Protein AF-A6TSU2-F1 (afdb_monomer_lite)

InterPro domains:
  IPR036388 Winged helix-like DNA-binding domain superfamily [G3DSA:1.10.10.10] (1-64)
  IPR036390 Winged helix DNA-binding domain superfamily [SSF46785] (5-67)

Sequence (171 aa):
MLSKTSRQLAIFHIFLCSTVIEVADIKHFIKTSPKTILRDIKELKNAGLIDVKFSRKEKGYIHKDNGNHCPFSVPVFSDNKAKNMHLEKLIRLATIMIGLRYHTEKPYYEDDSENQETCSSWYKNKFPNVSSRTRQRDFEELKKIEYCVEYDLYDKYYLVSFPMGLDDFRI

Radius of gyration: 17.02 Å; chains: 1; bounding box: 41×33×46 Å

Foldseek 3Di:
DADLLLLLVLLLQQQVFDQFAALVVSCVQRVDDSVSSVVSVVLCVLLQQAAWDQDPVSNGIGGPDNVDGRDRDDHNDDPDPVSVVSSVLSNLLNCLLPVCVPPDAFFPPDPCRVVDQAPVNVSCVVCVPDDPVVVVVSQVSVVVFVQHWDADPVRGGTDTTHQPHPVSTHD

Structure (mmCIF, N/CA/C/O backbone):
data_AF-A6TSU2-F1
#
_entry.id   AF-A6TSU2-F1
#
loop_
_atom_site.group_PDB
_atom_site.id
_atom_site.type_symbol
_atom_site.label_atom_id
_atom_site.label_alt_id
_atom_site.label_comp_id
_atom_site.label_asym_id
_atom_site.label_entity_id
_atom_site.label_seq_id
_atom_site.pdbx_PDB_ins_code
_atom_site.Cartn_x
_atom_site.Cartn_y
_atom_site.Cartn_z
_atom_site.occupancy
_atom_site.B_iso_or_equiv
_atom_site.auth_seq_id
_atom_site.auth_comp_id
_atom_site.auth_asym_id
_atom_site.auth_atom_id
_atom_site.pdbx_PDB_model_num
ATOM 1 N N . MET A 1 1 ? 9.384 10.380 12.386 1.00 68.31 1 MET A N 1
ATOM 2 C CA . MET A 1 1 ? 7.925 10.244 12.616 1.00 68.31 1 MET A CA 1
ATOM 3 C C . MET A 1 1 ? 7.267 9.987 11.270 1.00 68.31 1 MET A C 1
ATOM 5 O O . MET A 1 1 ? 7.509 10.767 10.356 1.00 68.31 1 MET A O 1
ATOM 9 N N . LEU A 1 2 ? 6.506 8.900 11.118 1.00 85.62 2 LEU A N 1
ATOM 10 C CA . LEU A 1 2 ? 5.880 8.556 9.836 1.00 85.62 2 LEU A CA 1
ATOM 11 C C . LEU A 1 2 ? 4.852 9.610 9.400 1.00 85.62 2 LEU A C 1
ATOM 13 O O . LEU A 1 2 ? 4.103 10.150 10.224 1.00 85.62 2 LEU A O 1
ATOM 17 N N . SER A 1 3 ? 4.785 9.857 8.087 1.00 93.00 3 SER A N 1
ATOM 18 C CA . SER A 1 3 ? 3.713 10.648 7.475 1.00 93.00 3 SER A CA 1
ATOM 19 C C . SER A 1 3 ? 2.350 10.002 7.770 1.00 93.00 3 SER A C 1
ATOM 21 O O . SER A 1 3 ? 2.269 8.819 8.107 1.00 93.00 3 SER A O 1
ATOM 23 N N . LYS A 1 4 ? 1.248 10.751 7.624 1.00 95.19 4 LYS A N 1
ATOM 24 C CA . LYS A 1 4 ? -0.102 10.170 7.742 1.00 95.19 4 LYS A CA 1
ATOM 25 C C . LYS A 1 4 ? -0.290 8.981 6.787 1.00 95.19 4 LYS A C 1
ATOM 27 O O . LYS A 1 4 ? -0.793 7.952 7.218 1.00 95.19 4 LYS A O 1
ATOM 32 N N . THR A 1 5 ? 0.138 9.123 5.533 1.00 96.94 5 THR A N 1
ATOM 33 C CA . THR A 1 5 ? -0.023 8.085 4.504 1.00 96.94 5 THR A CA 1
ATOM 34 C C . THR A 1 5 ? 0.839 6.866 4.815 1.00 96.94 5 THR A C 1
ATOM 36 O O . THR A 1 5 ? 0.302 5.770 4.910 1.00 96.94 5 THR A O 1
ATOM 39 N N . SER A 1 6 ? 2.143 7.054 5.056 1.00 96.62 6 SER A N 1
ATOM 40 C CA . SER A 1 6 ? 3.062 5.967 5.420 1.00 96.62 6 SER A CA 1
ATOM 41 C C . SER A 1 6 ? 2.559 5.206 6.643 1.00 96.62 6 SER A C 1
ATOM 43 O O . SER A 1 6 ? 2.525 3.983 6.648 1.00 96.62 6 SER A O 1
ATOM 45 N N . ARG A 1 7 ? 2.069 5.925 7.660 1.00 96.94 7 ARG A N 1
ATOM 46 C CA . ARG A 1 7 ? 1.499 5.310 8.858 1.00 96.94 7 ARG A CA 1
ATOM 47 C C . ARG A 1 7 ? 0.270 4.452 8.554 1.00 96.94 7 ARG A C 1
ATOM 49 O O . ARG A 1 7 ? 0.133 3.368 9.103 1.00 96.94 7 ARG A O 1
ATOM 56 N N . GLN A 1 8 ? -0.626 4.929 7.699 1.00 97.88 8 GLN A N 1
ATOM 57 C CA . GLN A 1 8 ? -1.827 4.184 7.318 1.00 97.88 8 GLN A CA 1
ATOM 58 C C . GLN A 1 8 ? -1.498 2.941 6.495 1.00 97.88 8 GLN A C 1
ATOM 60 O O . GLN A 1 8 ? -2.088 1.893 6.732 1.00 97.88 8 GLN A O 1
ATOM 65 N N . LEU A 1 9 ? -0.531 3.031 5.585 1.00 97.56 9 LEU A N 1
ATOM 66 C CA . LEU A 1 9 ? -0.064 1.884 4.807 1.00 97.56 9 LEU A CA 1
ATOM 67 C C . LEU A 1 9 ? 0.680 0.866 5.678 1.00 97.56 9 LEU A C 1
ATOM 69 O O . LEU A 1 9 ? 0.511 -0.332 5.495 1.00 97.56 9 LEU A O 1
ATOM 73 N N . ALA A 1 10 ? 1.406 1.323 6.697 1.00 96.81 10 ALA A N 1
ATOM 74 C CA . ALA A 1 10 ? 1.981 0.433 7.696 1.00 96.81 10 ALA A CA 1
ATOM 75 C C . ALA A 1 10 ? 0.916 -0.314 8.508 1.00 96.81 10 ALA A C 1
ATOM 77 O O . ALA A 1 10 ? 1.020 -1.520 8.703 1.00 96.81 10 ALA A O 1
ATOM 78 N N . ILE A 1 11 ? -0.148 0.377 8.935 1.00 96.94 11 ILE A N 1
ATOM 79 C CA . ILE A 1 11 ? -1.298 -0.283 9.573 1.00 96.94 11 ILE A CA 1
ATOM 80 C C . ILE A 1 11 ? -1.913 -1.302 8.610 1.00 96.94 11 ILE A C 1
ATOM 82 O O . ILE A 1 11 ? -2.227 -2.414 9.020 1.00 96.94 11 ILE A O 1
ATOM 86 N N . PHE A 1 12 ? -2.065 -0.945 7.335 1.00 97.00 12 PHE A N 1
ATOM 87 C CA . PHE A 1 12 ? -2.589 -1.848 6.317 1.00 97.00 12 PHE A CA 1
ATOM 88 C C . PHE A 1 12 ? -1.740 -3.119 6.154 1.00 97.00 12 PHE A C 1
ATOM 90 O O . PHE A 1 12 ? -2.316 -4.202 6.134 1.00 97.00 12 PHE A O 1
ATOM 97 N N . HIS A 1 13 ? -0.405 -3.014 6.125 1.00 95.56 13 HIS A N 1
ATOM 98 C CA . HIS A 1 13 ? 0.495 -4.181 6.113 1.00 95.56 13 HIS A CA 1
ATOM 99 C C . HIS A 1 13 ? 0.263 -5.109 7.308 1.00 95.56 13 HIS A C 1
ATOM 101 O O . HIS A 1 13 ? 0.178 -6.323 7.140 1.00 95.56 13 HIS A O 1
ATOM 107 N N . ILE A 1 14 ? 0.082 -4.543 8.507 1.00 95.44 14 ILE A N 1
ATOM 108 C CA . ILE A 1 14 ? -0.218 -5.334 9.709 1.00 95.44 14 ILE A CA 1
ATOM 109 C C . ILE A 1 14 ? -1.528 -6.107 9.527 1.00 95.44 14 ILE A C 1
ATOM 111 O O . ILE A 1 14 ? -1.576 -7.306 9.776 1.00 95.44 14 ILE A O 1
ATOM 115 N N . PHE A 1 15 ? -2.585 -5.460 9.028 1.00 95.06 15 PHE A N 1
ATOM 116 C CA . PHE A 1 15 ? -3.838 -6.161 8.724 1.00 95.06 15 PHE A CA 1
ATOM 117 C C . PHE A 1 15 ? -3.678 -7.222 7.630 1.00 95.06 15 PHE A C 1
ATOM 119 O O . PHE A 1 15 ? -4.300 -8.276 7.723 1.00 95.06 15 PHE A O 1
ATOM 126 N N . LEU A 1 16 ? -2.846 -6.966 6.618 1.00 92.50 16 LEU A N 1
ATOM 127 C CA . LEU A 1 16 ? -2.578 -7.907 5.531 1.00 92.50 16 LEU A CA 1
ATOM 128 C C . LEU A 1 16 ? -1.888 -9.184 6.038 1.00 92.50 16 LEU A C 1
ATOM 130 O O . LEU A 1 16 ? -2.193 -10.274 5.557 1.00 92.50 16 LEU A O 1
ATOM 134 N N . CYS A 1 17 ? -0.991 -9.059 7.018 1.00 91.44 17 CYS A N 1
ATOM 135 C CA . CYS A 1 17 ? -0.151 -10.157 7.506 1.00 91.44 17 CYS A CA 1
ATOM 136 C C . CYS A 1 17 ? -0.669 -10.847 8.777 1.00 91.44 17 CYS A C 1
ATOM 138 O O . CYS A 1 17 ? -0.065 -11.820 9.224 1.00 91.44 17 CYS A O 1
ATOM 140 N N . SER A 1 18 ? -1.763 -10.372 9.375 1.00 91.38 18 SER A N 1
ATOM 141 C CA . SER A 1 18 ? -2.243 -10.867 10.669 1.00 91.38 18 SER A CA 1
ATOM 142 C C . SER A 1 18 ? -3.707 -11.294 10.635 1.00 91.38 18 SER A C 1
ATOM 144 O O . SER A 1 18 ? -4.540 -10.700 9.953 1.00 91.38 18 SER A O 1
ATOM 146 N N . THR A 1 19 ? -4.025 -12.327 11.415 1.00 90.06 19 THR A N 1
ATOM 147 C CA . THR A 1 19 ? -5.391 -12.846 11.608 1.00 90.06 19 THR A CA 1
ATOM 148 C C . THR A 1 19 ? -6.120 -12.128 12.745 1.00 90.06 19 THR A C 1
ATOM 150 O O . THR A 1 19 ? -7.302 -11.801 12.624 1.00 90.06 19 THR A O 1
ATOM 153 N N . VAL A 1 20 ? -5.402 -11.854 13.837 1.00 92.62 20 VAL A N 1
ATOM 154 C CA . VAL A 1 20 ? -5.851 -11.077 14.996 1.00 92.62 20 VAL A CA 1
ATOM 155 C C . VAL A 1 20 ? -4.911 -9.891 15.163 1.00 92.62 20 VAL A C 1
ATOM 157 O O . VAL A 1 20 ? -3.696 -10.056 15.125 1.00 92.62 20 VAL A O 1
ATOM 160 N N . ILE A 1 21 ? -5.473 -8.692 15.317 1.00 94.25 21 ILE A N 1
ATOM 161 C CA . ILE A 1 21 ? -4.708 -7.447 15.385 1.00 94.25 21 ILE A CA 1
ATOM 162 C C . ILE A 1 21 ? -5.098 -6.665 16.637 1.00 94.25 21 ILE A C 1
ATOM 164 O O . ILE A 1 21 ? -6.171 -6.048 16.682 1.00 94.25 21 ILE A O 1
ATOM 168 N N . GLU A 1 22 ? -4.232 -6.629 17.648 1.00 94.62 22 GLU A N 1
ATOM 169 C CA . GLU A 1 22 ? -4.449 -5.770 18.808 1.00 94.62 22 GLU A CA 1
ATOM 170 C C . GLU A 1 22 ? -3.956 -4.339 18.550 1.00 94.62 22 GLU A C 1
ATOM 172 O O . GLU A 1 22 ? -2.961 -4.078 17.874 1.00 94.62 22 GLU A O 1
ATOM 177 N N . VAL A 1 23 ? -4.638 -3.354 19.143 1.00 93.31 23 VAL A N 1
ATOM 178 C CA . VAL A 1 23 ? -4.194 -1.948 19.065 1.00 93.31 23 VAL A CA 1
ATOM 179 C C . VAL A 1 23 ? -2.839 -1.758 19.761 1.00 93.31 23 VAL A C 1
ATOM 181 O O . VAL A 1 23 ? -2.083 -0.856 19.395 1.00 93.31 23 VAL A O 1
ATOM 184 N N . ALA A 1 24 ? -2.533 -2.595 20.757 1.00 91.44 24 ALA A N 1
ATOM 185 C CA . ALA A 1 24 ? -1.243 -2.610 21.432 1.00 91.44 24 ALA A CA 1
ATOM 186 C C . ALA A 1 24 ? -0.108 -3.019 20.479 1.00 91.44 24 ALA A C 1
ATOM 188 O O . ALA A 1 24 ? 0.914 -2.332 20.458 1.00 91.44 24 ALA A O 1
ATOM 189 N N . ASP A 1 25 ? -0.329 -4.027 19.631 1.00 91.19 25 ASP A N 1
ATOM 190 C CA . ASP A 1 25 ? 0.646 -4.482 18.632 1.00 91.19 25 ASP A CA 1
ATOM 191 C C . ASP A 1 25 ? 0.907 -3.389 17.601 1.00 91.19 25 ASP A C 1
ATOM 193 O O . ASP A 1 25 ? 2.047 -2.984 17.385 1.00 91.19 25 ASP A O 1
ATOM 197 N N . ILE A 1 26 ? -0.156 -2.792 17.046 1.00 93.75 26 ILE A N 1
ATOM 198 C CA . ILE A 1 26 ? -0.013 -1.667 16.110 1.00 93.75 26 ILE A CA 1
ATOM 199 C C . ILE A 1 26 ? 0.785 -0.527 16.758 1.00 93.75 26 ILE A C 1
ATOM 201 O O . ILE A 1 26 ? 1.648 0.084 16.126 1.00 93.75 26 ILE A O 1
ATOM 205 N N . LYS A 1 27 ? 0.513 -0.220 18.033 1.00 93.25 27 LYS A N 1
ATOM 206 C CA . LYS A 1 27 ? 1.249 0.809 18.773 1.00 93.25 27 LYS A CA 1
ATOM 207 C C . LYS A 1 27 ? 2.723 0.442 18.948 1.00 93.25 27 LYS A C 1
ATOM 209 O O . LYS A 1 27 ? 3.547 1.353 18.897 1.00 93.25 27 LYS A O 1
ATOM 214 N N . HIS A 1 28 ? 3.046 -0.831 19.159 1.00 90.12 28 HIS A N 1
ATOM 215 C CA . HIS A 1 28 ? 4.421 -1.306 19.281 1.00 90.12 28 HIS A CA 1
ATOM 216 C C . HIS A 1 28 ? 5.214 -1.054 17.991 1.00 90.12 28 HIS A C 1
ATOM 218 O O . HIS A 1 28 ? 6.267 -0.420 18.053 1.00 90.12 28 HIS A O 1
ATOM 224 N N . PHE A 1 29 ? 4.656 -1.429 16.835 1.00 88.75 29 PHE A N 1
ATOM 225 C CA . PHE A 1 29 ? 5.299 -1.217 15.532 1.00 88.75 29 PHE A CA 1
ATOM 226 C C . PHE A 1 29 ? 5.375 0.267 15.141 1.00 88.75 29 PHE A C 1
ATOM 228 O O . PHE A 1 29 ? 6.415 0.765 14.741 1.00 88.75 29 PHE A O 1
ATOM 235 N N . ILE A 1 30 ? 4.280 1.016 15.286 1.00 90.00 30 ILE A N 1
ATOM 236 C CA . ILE A 1 30 ? 4.137 2.346 14.661 1.00 90.00 30 ILE A CA 1
ATOM 237 C C . ILE A 1 30 ? 4.428 3.508 15.628 1.00 90.00 30 ILE A C 1
ATOM 239 O O . ILE A 1 30 ? 4.551 4.669 15.221 1.00 90.00 30 ILE A O 1
ATOM 243 N N . LYS A 1 31 ? 4.509 3.226 16.934 1.00 90.06 31 LYS A N 1
ATOM 244 C CA . LYS A 1 31 ? 4.839 4.194 18.000 1.00 90.06 31 LYS A CA 1
ATOM 245 C C . LYS A 1 31 ? 3.959 5.453 17.963 1.00 90.06 31 LYS A C 1
ATOM 247 O O . LYS A 1 31 ? 4.423 6.581 18.102 1.00 90.06 31 LYS A O 1
ATOM 252 N N . THR A 1 32 ? 2.653 5.262 17.768 1.00 91.94 32 THR A N 1
ATOM 253 C CA . THR A 1 32 ? 1.644 6.333 17.681 1.00 91.94 32 THR A CA 1
ATOM 254 C C . THR A 1 32 ? 0.538 6.147 18.727 1.00 91.94 32 THR A C 1
ATOM 256 O O . THR A 1 32 ? 0.332 5.059 19.260 1.00 91.94 32 THR A O 1
ATOM 259 N N . SER A 1 33 ? -0.189 7.220 19.063 1.00 93.62 33 SER A N 1
ATOM 260 C CA . S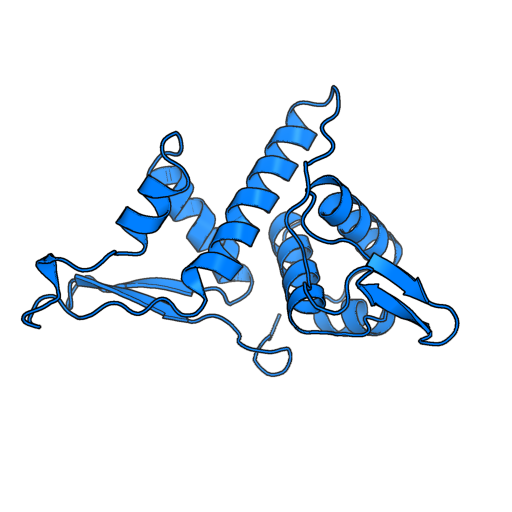ER A 1 33 ? -1.276 7.153 20.044 1.00 93.62 33 SER A CA 1
ATOM 261 C C . SER A 1 33 ? -2.434 6.243 19.585 1.00 93.62 33 SER A C 1
ATOM 263 O O . SER A 1 33 ? -2.806 6.267 18.406 1.00 93.62 33 SER A O 1
ATOM 265 N N . PRO A 1 34 ? -3.095 5.517 20.511 1.00 94.56 34 PRO A N 1
ATOM 266 C CA . PRO A 1 34 ? -4.252 4.676 20.184 1.00 94.56 34 PRO A CA 1
ATOM 267 C C . PRO A 1 34 ? -5.378 5.432 19.469 1.00 94.56 34 PRO A C 1
ATOM 269 O O . PRO A 1 34 ? -5.987 4.914 18.539 1.00 94.56 34 PRO A O 1
ATOM 272 N N . LYS A 1 35 ? -5.620 6.698 19.845 1.00 96.00 35 LYS A N 1
ATOM 273 C CA . LYS A 1 35 ? -6.625 7.553 19.190 1.00 96.00 35 LYS A CA 1
ATOM 274 C C . LYS A 1 35 ? -6.325 7.757 17.702 1.00 96.00 35 LYS A C 1
ATOM 276 O O . LYS A 1 35 ? -7.240 7.739 16.883 1.00 96.00 35 LYS A O 1
ATOM 281 N N . THR A 1 36 ? -5.057 7.956 17.343 1.00 96.12 36 THR A N 1
ATOM 282 C CA . THR A 1 36 ? -4.659 8.112 15.940 1.00 96.12 36 THR A CA 1
ATOM 283 C C . THR A 1 36 ? -4.738 6.787 15.191 1.00 96.12 36 THR A C 1
ATOM 285 O O . THR A 1 36 ? -5.275 6.786 14.090 1.00 96.12 36 THR A O 1
ATOM 288 N N . ILE A 1 37 ? -4.329 5.674 15.809 1.00 96.56 37 ILE A N 1
ATOM 289 C CA . ILE A 1 37 ? -4.473 4.331 15.224 1.00 96.56 37 ILE A CA 1
ATOM 290 C C . ILE A 1 37 ? -5.940 4.042 14.879 1.00 96.56 37 ILE A C 1
ATOM 292 O O . ILE A 1 37 ? -6.246 3.694 13.746 1.00 96.56 37 ILE A O 1
ATOM 296 N N . LEU A 1 38 ? -6.873 4.262 15.811 1.00 96.62 38 LEU A N 1
ATOM 297 C CA . LEU A 1 38 ? -8.303 4.021 15.574 1.00 96.62 38 LEU A CA 1
ATOM 298 C C . LEU A 1 38 ? -8.879 4.897 14.450 1.00 96.62 38 LEU A C 1
ATOM 300 O O . LEU A 1 38 ? -9.726 4.448 13.675 1.00 96.62 38 LEU A O 1
ATOM 304 N N . ARG A 1 39 ? -8.415 6.145 14.339 1.00 96.38 39 ARG A N 1
ATOM 305 C CA . ARG A 1 39 ? -8.786 7.044 13.239 1.00 96.38 39 ARG A CA 1
ATOM 306 C C . ARG A 1 39 ? -8.240 6.551 11.900 1.00 96.38 39 ARG A C 1
ATOM 308 O O . ARG A 1 39 ? -8.978 6.563 10.922 1.00 96.38 39 ARG A O 1
ATOM 315 N N . ASP A 1 40 ? -6.994 6.100 11.868 1.00 97.56 40 ASP A N 1
ATOM 316 C CA . ASP A 1 40 ? -6.366 5.564 10.662 1.00 97.56 40 ASP A CA 1
ATOM 317 C C . ASP A 1 40 ? -7.037 4.256 10.215 1.00 97.56 40 ASP A C 1
ATOM 319 O O . ASP A 1 40 ? -7.367 4.124 9.041 1.00 97.56 40 ASP A O 1
ATOM 323 N N . ILE A 1 41 ? -7.382 3.358 11.146 1.00 96.75 41 ILE A N 1
ATOM 324 C CA . ILE A 1 41 ? -8.200 2.160 10.874 1.00 96.75 41 ILE A CA 1
ATOM 325 C C . ILE A 1 41 ? -9.542 2.553 10.247 1.00 96.75 41 ILE A C 1
ATOM 327 O O . ILE A 1 41 ? -9.965 1.964 9.255 1.00 96.75 41 ILE A O 1
ATOM 331 N N . LYS A 1 42 ? -10.224 3.573 10.785 1.00 95.62 42 LYS A N 1
ATOM 332 C CA . LYS A 1 42 ? -11.485 4.064 10.207 1.00 95.62 42 LYS A CA 1
ATOM 333 C C . LYS A 1 42 ? -11.295 4.596 8.785 1.00 95.62 42 LYS A C 1
ATOM 335 O O . LYS A 1 42 ? -12.165 4.390 7.945 1.00 95.62 42 LYS A O 1
ATOM 340 N N . GLU A 1 43 ? -10.195 5.288 8.505 1.00 96.06 43 GLU A N 1
ATOM 341 C CA . GLU A 1 43 ? -9.895 5.766 7.153 1.00 96.06 43 GLU A CA 1
ATOM 342 C C . GLU A 1 43 ? -9.580 4.618 6.188 1.00 96.06 43 GLU A C 1
ATOM 344 O O . GLU A 1 43 ? -10.099 4.638 5.078 1.00 96.06 43 GLU A O 1
ATOM 349 N N . LEU A 1 44 ? -8.850 3.586 6.621 1.00 97.06 44 LEU A N 1
ATOM 350 C CA . LEU A 1 44 ? -8.623 2.370 5.830 1.00 97.06 44 LEU A CA 1
ATOM 351 C C . LEU A 1 44 ? -9.935 1.628 5.530 1.00 97.06 44 LEU A C 1
ATOM 353 O O . LEU A 1 44 ? -10.148 1.197 4.399 1.00 97.06 44 LEU A O 1
ATOM 357 N N . LYS A 1 45 ? -10.859 1.552 6.499 1.00 95.31 45 LYS A N 1
ATOM 358 C CA . LYS A 1 45 ? -12.218 1.025 6.272 1.00 95.31 45 LYS A CA 1
ATOM 359 C C . LYS A 1 45 ? -12.991 1.861 5.252 1.00 95.31 45 LYS A C 1
ATOM 361 O O . LYS A 1 45 ? -13.615 1.305 4.361 1.00 95.31 45 LYS A O 1
ATOM 366 N N . ASN A 1 46 ? -12.930 3.192 5.348 1.00 94.81 46 ASN A N 1
ATOM 367 C CA . ASN A 1 46 ? -13.578 4.075 4.369 1.00 94.81 46 ASN A CA 1
ATOM 368 C C . ASN A 1 46 ? -12.932 3.980 2.982 1.00 94.81 46 ASN A C 1
ATOM 370 O O . ASN A 1 46 ? -13.620 4.170 1.991 1.00 94.81 46 ASN A O 1
ATOM 374 N N . ALA A 1 47 ? -11.634 3.694 2.895 1.00 95.88 47 ALA A N 1
ATOM 375 C CA . ALA A 1 47 ? -10.962 3.411 1.631 1.00 95.88 47 ALA A CA 1
ATOM 376 C C . ALA A 1 47 ? -11.358 2.039 1.052 1.00 95.88 47 ALA A C 1
ATOM 378 O O . ALA A 1 47 ? -10.930 1.707 -0.046 1.00 95.88 47 ALA A O 1
ATOM 379 N N . GLY A 1 48 ? -12.139 1.241 1.789 1.00 95.12 48 GLY A N 1
ATOM 380 C CA . GLY A 1 48 ? -12.489 -0.120 1.407 1.00 95.12 48 GLY A CA 1
ATOM 381 C C . GLY A 1 48 ? -11.303 -1.080 1.462 1.00 95.12 48 GLY A C 1
ATOM 382 O O . GLY A 1 48 ? -11.365 -2.124 0.839 1.00 95.12 48 GLY A O 1
ATOM 383 N N . LEU A 1 49 ? -10.220 -0.742 2.168 1.00 95.44 49 LEU A N 1
ATOM 384 C CA . LEU A 1 49 ? -8.995 -1.548 2.192 1.00 95.44 49 LEU A CA 1
ATOM 385 C C . LEU A 1 49 ? -9.037 -2.677 3.219 1.00 95.44 49 LEU A C 1
ATOM 387 O O . LEU A 1 49 ? -8.357 -3.682 3.059 1.00 95.44 49 LEU A O 1
ATOM 391 N N . ILE A 1 50 ? -9.805 -2.509 4.294 1.00 94.94 50 ILE A N 1
ATOM 392 C CA . ILE A 1 50 ? -9.943 -3.518 5.346 1.00 94.94 50 ILE A CA 1
ATOM 393 C C . ILE A 1 50 ? -11.413 -3.678 5.719 1.00 94.94 50 ILE A C 1
ATOM 395 O O . ILE A 1 50 ? -12.124 -2.682 5.885 1.00 94.94 50 ILE A O 1
ATOM 399 N N . ASP A 1 51 ? -11.849 -4.919 5.942 1.00 93.38 51 ASP A N 1
ATOM 400 C CA . ASP A 1 51 ? -13.138 -5.205 6.569 1.00 93.38 51 ASP A CA 1
ATOM 401 C C . ASP A 1 51 ? -12.960 -6.028 7.843 1.00 93.38 51 ASP A C 1
ATOM 403 O O . ASP A 1 51 ? -12.956 -7.259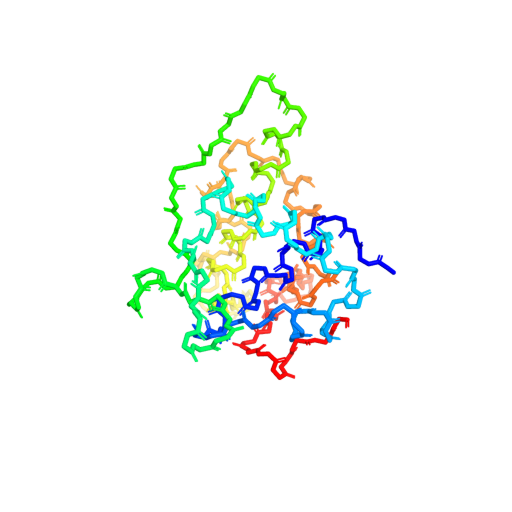 7.852 1.00 93.38 51 ASP A O 1
ATOM 407 N N . VAL A 1 52 ? -12.807 -5.303 8.951 1.00 93.44 52 VAL A N 1
ATOM 408 C CA . VAL A 1 52 ? -12.546 -5.879 10.269 1.00 93.44 52 VAL A CA 1
ATOM 409 C C . VAL A 1 52 ? -13.600 -5.490 11.300 1.00 93.44 52 VAL A C 1
ATOM 411 O O . VAL A 1 52 ? -14.208 -4.405 11.250 1.00 93.44 52 VAL A O 1
ATOM 414 N N . LYS A 1 53 ? -13.780 -6.373 12.286 1.00 94.00 53 LYS A N 1
ATOM 415 C CA . LYS A 1 53 ? -14.594 -6.159 13.490 1.00 94.00 53 LYS A CA 1
ATOM 416 C C . LYS A 1 53 ? -13.765 -6.429 14.742 1.00 94.00 53 LYS A C 1
ATOM 418 O O . LYS A 1 53 ? -12.884 -7.279 14.733 1.00 94.00 53 LYS A O 1
ATOM 423 N N . PHE A 1 54 ? -14.057 -5.717 15.826 1.00 94.44 54 PHE A N 1
ATOM 424 C CA . PHE A 1 54 ? -13.408 -5.982 17.107 1.00 94.44 54 PHE A CA 1
ATOM 425 C C . PHE A 1 54 ? -14.016 -7.235 17.753 1.00 94.44 54 PHE A C 1
ATOM 427 O O . PHE A 1 54 ? -15.235 -7.316 17.920 1.00 94.44 54 PHE A O 1
ATOM 434 N N . SER A 1 55 ? -13.177 -8.200 18.120 1.00 95.12 55 SER A N 1
ATOM 435 C CA . SER A 1 55 ? -13.559 -9.414 18.837 1.00 95.12 55 SER A CA 1
ATOM 436 C C . SER A 1 55 ? -13.200 -9.277 20.309 1.00 95.12 55 SER A C 1
ATOM 438 O O . SER A 1 55 ? -12.034 -9.149 20.666 1.00 95.12 55 SER A O 1
ATOM 440 N N . ARG A 1 56 ? -14.198 -9.353 21.197 1.00 93.69 56 ARG A N 1
ATOM 441 C CA . ARG A 1 56 ? -13.936 -9.374 22.648 1.00 93.69 56 ARG A CA 1
ATOM 442 C C . ARG A 1 56 ? -13.196 -10.638 23.084 1.00 93.69 56 ARG A C 1
ATOM 444 O O . ARG A 1 56 ? -12.412 -10.572 24.021 1.00 93.69 56 ARG A O 1
ATOM 451 N N . LYS A 1 57 ? -13.451 -11.763 22.405 1.00 94.12 57 LYS A N 1
ATOM 452 C CA . LYS A 1 57 ? -12.827 -13.060 22.690 1.00 94.12 57 LYS A CA 1
ATOM 453 C C . LYS A 1 57 ? -11.327 -13.020 22.397 1.00 94.12 57 LYS A C 1
ATOM 455 O O . LYS A 1 57 ? -10.536 -13.362 23.263 1.00 94.12 57 LYS A O 1
ATOM 460 N N . GLU A 1 58 ? -10.971 -12.540 21.207 1.00 92.31 58 GLU A N 1
ATOM 461 C CA . GLU A 1 58 ? -9.578 -12.464 20.741 1.00 92.31 58 GLU A CA 1
ATOM 462 C C . GLU A 1 58 ? -8.876 -11.171 21.191 1.00 92.31 58 GLU A C 1
ATOM 464 O O . GLU A 1 58 ? -7.717 -10.961 20.875 1.00 92.31 58 GLU A O 1
ATOM 469 N N . LYS A 1 59 ? -9.590 -10.265 21.879 1.00 94.06 59 LYS A N 1
ATOM 470 C CA . LYS A 1 59 ? -9.116 -8.947 22.353 1.00 94.06 59 LYS A CA 1
ATOM 471 C C . LYS A 1 59 ? -8.528 -8.021 21.272 1.00 94.06 59 LYS A C 1
ATOM 473 O O . LYS A 1 59 ? -7.982 -6.968 21.595 1.00 94.06 59 LYS A O 1
ATOM 478 N N . GLY A 1 60 ? -8.747 -8.336 20.000 1.00 95.12 60 GLY A N 1
ATOM 479 C CA . GLY A 1 60 ? -8.249 -7.586 18.854 1.00 95.12 60 GLY A CA 1
ATOM 480 C C . GLY A 1 60 ? -9.263 -7.476 17.720 1.00 95.12 60 GLY A C 1
ATOM 481 O O . GLY A 1 60 ? -10.397 -7.959 17.795 1.00 95.12 60 GLY A O 1
ATOM 482 N N . TYR A 1 61 ? -8.857 -6.809 16.647 1.00 95.88 61 TYR A N 1
ATOM 483 C CA . TYR A 1 61 ? -9.577 -6.827 15.382 1.00 95.88 61 TYR A CA 1
ATOM 484 C C . TYR A 1 61 ? -9.358 -8.157 14.672 1.00 95.88 61 TYR A C 1
ATOM 486 O O . TYR A 1 61 ? -8.236 -8.644 14.600 1.00 95.88 61 TYR A O 1
ATOM 494 N N . ILE A 1 62 ? -10.435 -8.702 14.120 1.00 94.19 62 ILE A N 1
ATOM 495 C CA . ILE A 1 62 ? -10.414 -9.863 13.233 1.00 94.19 62 ILE A CA 1
ATOM 496 C C . ILE A 1 62 ? -11.048 -9.483 11.901 1.00 94.19 62 ILE A C 1
ATOM 498 O O . ILE A 1 62 ? -11.967 -8.647 11.860 1.00 94.19 62 ILE A O 1
ATOM 502 N N . HIS A 1 63 ? -10.578 -10.103 10.823 1.00 93.62 63 HIS A N 1
ATOM 503 C CA . HIS A 1 63 ? -11.213 -9.989 9.513 1.00 93.62 63 HIS A CA 1
ATOM 504 C C . HIS A 1 63 ? -12.635 -10.552 9.572 1.00 93.62 63 HIS A C 1
ATOM 506 O O . HIS A 1 63 ? -12.920 -11.499 10.308 1.00 93.62 63 HIS A O 1
ATOM 512 N N . LYS A 1 64 ? -13.575 -9.909 8.873 1.00 90.56 64 LYS A N 1
ATOM 513 C CA . LYS A 1 64 ? -14.944 -10.439 8.784 1.00 90.56 64 LYS A CA 1
ATOM 514 C C . LYS A 1 64 ? -15.023 -11.653 7.868 1.00 90.56 64 LYS A C 1
ATOM 516 O O . LYS A 1 64 ? -15.829 -12.540 8.137 1.00 90.56 64 LYS A O 1
ATOM 521 N N . ASP A 1 65 ? -14.204 -11.655 6.824 1.00 83.31 65 ASP A N 1
ATOM 522 C CA . ASP A 1 65 ? -13.989 -12.780 5.930 1.00 83.31 65 ASP A CA 1
ATOM 523 C C . ASP A 1 65 ? -12.634 -13.417 6.265 1.00 83.31 65 ASP A C 1
ATOM 525 O O . ASP A 1 65 ? -11.586 -12.790 6.117 1.00 83.31 65 ASP A O 1
ATOM 529 N N . ASN A 1 66 ? -12.665 -14.657 6.753 1.00 69.69 66 ASN A N 1
ATOM 530 C CA . ASN A 1 66 ? -11.460 -15.388 7.144 1.00 69.69 66 ASN A CA 1
ATOM 531 C C . ASN A 1 66 ? -10.652 -15.895 5.936 1.00 69.69 66 ASN A C 1
ATOM 533 O O . ASN A 1 66 ? -9.498 -16.269 6.109 1.00 69.69 66 ASN A O 1
ATOM 537 N N . GLY A 1 67 ? -11.249 -15.959 4.739 1.00 70.69 67 GLY A N 1
ATOM 538 C CA . GLY A 1 67 ? -10.580 -16.426 3.521 1.00 70.69 67 GLY A CA 1
ATOM 539 C C . GLY A 1 67 ? -9.965 -15.301 2.691 1.00 70.69 67 GLY A C 1
ATOM 540 O O . GLY A 1 67 ? -9.109 -15.563 1.850 1.00 70.69 67 GLY A O 1
ATOM 541 N N . ASN A 1 68 ? -10.382 -14.055 2.928 1.00 71.12 68 ASN A N 1
ATOM 542 C CA . ASN A 1 68 ? -9.951 -12.896 2.157 1.00 71.12 68 ASN A CA 1
ATOM 543 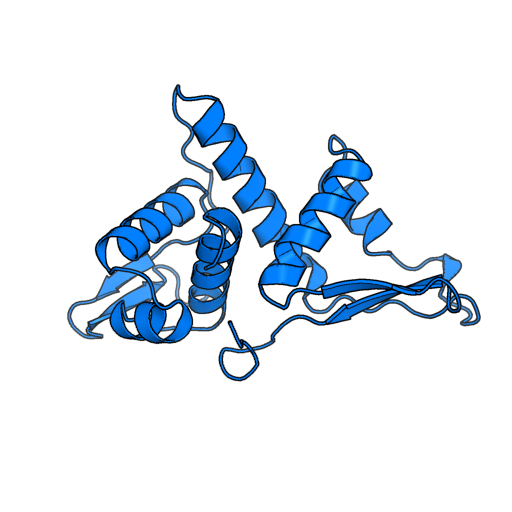C C . ASN A 1 68 ? -9.582 -11.739 3.091 1.00 71.12 68 ASN A C 1
ATOM 545 O O . ASN A 1 68 ? -10.409 -10.887 3.421 1.00 71.12 68 ASN A O 1
ATOM 549 N N . HIS A 1 69 ? -8.330 -11.726 3.549 1.00 77.00 69 HIS A N 1
ATOM 550 C CA . HIS A 1 69 ? -7.800 -10.608 4.324 1.00 77.00 69 HIS A CA 1
ATOM 551 C C . HIS A 1 69 ? -7.735 -9.353 3.449 1.00 77.00 69 HIS A C 1
ATOM 553 O O . HIS A 1 69 ? -7.253 -9.402 2.320 1.00 77.00 69 HIS A O 1
ATOM 559 N N . CYS A 1 70 ? -8.167 -8.217 3.999 1.00 78.62 70 CYS A N 1
ATOM 560 C CA . CYS A 1 70 ? -8.121 -6.921 3.312 1.00 78.62 70 CYS A CA 1
ATOM 561 C C . CYS A 1 70 ? -8.840 -6.898 1.938 1.00 78.62 70 CYS A C 1
ATOM 563 O O . CYS A 1 70 ? -8.231 -6.518 0.932 1.00 78.62 70 CYS A O 1
ATOM 565 N N . PRO A 1 71 ? -10.134 -7.274 1.861 1.00 76.56 71 PRO A N 1
ATOM 566 C CA . PRO A 1 71 ? -10.854 -7.277 0.595 1.00 76.56 71 PRO A CA 1
ATOM 567 C C . PRO A 1 71 ? -11.090 -5.837 0.128 1.00 76.56 71 PRO A C 1
ATOM 569 O O . PRO A 1 71 ? -11.703 -5.048 0.853 1.00 76.56 71 PRO A O 1
ATOM 572 N N . PHE A 1 72 ? -10.662 -5.503 -1.095 1.00 81.81 72 PHE A N 1
ATOM 573 C CA . PHE A 1 72 ? -10.991 -4.216 -1.712 1.00 81.81 72 PHE A CA 1
ATOM 574 C C . PHE A 1 72 ? -12.508 -4.098 -1.884 1.00 81.81 72 PHE A C 1
ATOM 576 O O . PHE A 1 72 ? -13.114 -4.733 -2.745 1.00 81.81 72 PHE A O 1
ATOM 583 N N . SER A 1 73 ? -13.114 -3.272 -1.043 1.00 87.62 73 SER A N 1
ATOM 584 C CA . SER A 1 73 ? -14.531 -2.931 -1.065 1.00 87.62 73 SER A CA 1
ATOM 585 C C . SER A 1 73 ? -14.737 -1.552 -1.689 1.00 87.62 73 SER A C 1
ATOM 587 O O . SER A 1 73 ? -13.797 -0.770 -1.833 1.00 87.62 73 SER A O 1
ATOM 589 N N . VAL A 1 74 ? -15.983 -1.225 -2.039 1.00 90.50 74 VAL A N 1
ATOM 590 C CA . VAL A 1 74 ? -16.316 0.103 -2.572 1.00 90.50 74 VAL A CA 1
ATOM 591 C C . VAL A 1 74 ? -15.959 1.179 -1.533 1.00 90.50 74 VAL A C 1
ATOM 593 O O . VAL A 1 74 ? -16.446 1.105 -0.400 1.00 90.50 74 VAL A O 1
ATOM 596 N N . PRO A 1 75 ? -15.124 2.177 -1.879 1.00 93.94 75 PRO A N 1
ATOM 597 C CA . PRO A 1 75 ? -14.756 3.233 -0.949 1.00 93.94 75 PRO A CA 1
ATOM 598 C C . PRO A 1 75 ? -15.938 4.153 -0.630 1.00 93.94 75 PRO A C 1
ATOM 600 O O . PRO A 1 75 ? -16.793 4.440 -1.466 1.00 93.94 75 PRO A O 1
ATOM 603 N N . VAL A 1 76 ? -15.951 4.668 0.595 1.00 94.50 76 VAL A N 1
ATOM 604 C CA . VAL A 1 76 ? -16.954 5.602 1.110 1.00 94.50 76 VAL A CA 1
ATOM 605 C C . VAL A 1 76 ? -16.429 7.029 0.977 1.00 94.50 76 VAL A C 1
ATOM 607 O O . VAL A 1 76 ? -15.741 7.558 1.860 1.00 94.50 76 VAL A O 1
ATOM 610 N N . PHE A 1 77 ? -16.764 7.658 -0.145 1.00 92.56 77 PHE A N 1
ATOM 611 C CA . PHE A 1 77 ? -16.460 9.062 -0.399 1.00 92.56 77 PHE A CA 1
ATOM 612 C C . PHE A 1 77 ? -17.413 10.007 0.345 1.00 92.56 77 PHE A C 1
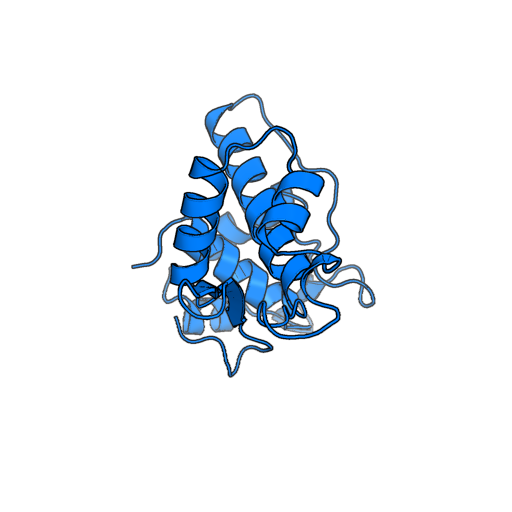ATOM 614 O O . PHE A 1 77 ? -18.498 9.635 0.782 1.00 92.56 77 PHE A O 1
ATOM 621 N N . SER A 1 78 ? -16.967 11.246 0.531 1.00 92.31 78 SER A N 1
ATOM 622 C CA . SER A 1 78 ? -17.726 12.322 1.186 1.00 92.31 78 SER A CA 1
ATOM 623 C C . SER A 1 78 ? -17.681 13.597 0.350 1.00 92.31 78 SER A C 1
ATOM 625 O O . SER A 1 78 ? -16.906 13.670 -0.596 1.00 92.31 78 SER A O 1
ATOM 627 N N . ASP A 1 79 ? -18.390 14.650 0.744 1.00 94.62 79 ASP A N 1
ATOM 628 C CA . ASP A 1 79 ? -18.335 15.936 0.024 1.00 94.62 79 ASP A CA 1
ATOM 629 C C . ASP A 1 79 ? -16.971 16.649 0.147 1.00 94.62 79 ASP A C 1
ATOM 631 O O . ASP A 1 79 ? -16.671 17.611 -0.561 1.00 94.62 79 ASP A O 1
ATOM 635 N N . ASN A 1 80 ? -16.090 16.162 1.029 1.00 95.81 80 ASN A N 1
ATOM 636 C CA . ASN A 1 80 ? -14.743 16.690 1.192 1.00 95.81 80 ASN A CA 1
ATOM 637 C C . ASN A 1 80 ? -13.784 16.120 0.131 1.00 95.81 80 ASN A C 1
ATOM 639 O O . ASN A 1 80 ? -13.229 15.028 0.288 1.00 95.81 80 ASN A O 1
ATOM 643 N N . LYS A 1 81 ? -13.523 16.918 -0.911 1.00 95.19 81 LYS A N 1
ATOM 644 C CA . LYS A 1 81 ? -12.602 16.578 -2.011 1.00 95.19 81 LYS A CA 1
ATOM 645 C C . LYS A 1 81 ? -11.198 16.190 -1.538 1.00 95.19 81 LYS A C 1
ATOM 647 O O . LYS A 1 81 ? -10.663 15.191 -2.003 1.00 95.19 81 LYS A O 1
ATOM 652 N N . ALA A 1 82 ? -10.612 16.928 -0.592 1.00 94.75 82 ALA A N 1
ATOM 653 C CA . ALA A 1 82 ? -9.259 16.645 -0.103 1.00 94.75 82 ALA A CA 1
ATOM 654 C C . ALA A 1 82 ? -9.180 15.287 0.614 1.00 94.75 82 ALA A C 1
ATOM 656 O O . ALA A 1 82 ? -8.215 14.541 0.449 1.00 94.75 82 ALA A O 1
ATOM 657 N N . LYS A 1 83 ? -10.224 14.935 1.374 1.00 94.06 83 LYS A N 1
ATOM 658 C CA . LYS A 1 83 ? -10.341 13.615 1.998 1.00 94.06 83 LYS A CA 1
ATOM 659 C C . LYS A 1 83 ? -10.478 12.515 0.944 1.00 94.06 83 LYS A C 1
ATOM 661 O O . LYS A 1 83 ? -9.807 11.496 1.072 1.00 94.06 83 LYS A O 1
ATOM 666 N N . ASN A 1 84 ? -11.293 12.716 -0.089 1.00 95.19 84 ASN A N 1
ATOM 667 C CA . ASN A 1 84 ? -11.462 11.719 -1.150 1.00 95.19 84 ASN A CA 1
ATOM 668 C C . ASN A 1 84 ? -10.162 11.492 -1.932 1.00 95.19 84 ASN A C 1
ATOM 670 O O . ASN A 1 84 ? -9.773 10.345 -2.109 1.00 95.19 84 ASN A O 1
ATOM 674 N N . MET A 1 85 ? -9.431 12.557 -2.283 1.00 94.94 85 MET A N 1
ATOM 675 C CA . MET A 1 85 ? -8.112 12.444 -2.925 1.00 94.94 85 MET A CA 1
ATOM 676 C C . MET A 1 85 ? -7.118 11.642 -2.072 1.00 94.94 85 MET A C 1
ATOM 678 O O . MET A 1 85 ? -6.293 10.891 -2.592 1.00 94.94 85 MET A O 1
ATOM 682 N N . HIS A 1 86 ? -7.187 11.794 -0.747 1.00 96.12 86 HIS A N 1
ATOM 683 C CA . HIS A 1 86 ? -6.377 11.002 0.176 1.00 96.12 86 HIS A CA 1
ATOM 684 C C . HIS A 1 86 ? -6.782 9.521 0.174 1.00 96.12 86 HIS A C 1
ATOM 686 O O . HIS A 1 86 ? -5.908 8.660 0.131 1.00 96.12 86 HIS A O 1
ATOM 692 N N . LEU A 1 87 ? -8.085 9.213 0.164 1.00 96.00 87 LEU A N 1
ATOM 693 C CA . LEU A 1 87 ? -8.576 7.833 0.046 1.00 96.00 87 LEU A CA 1
ATOM 694 C C . LEU A 1 87 ? -8.151 7.196 -1.283 1.00 96.00 87 LEU A C 1
ATOM 696 O O . LEU A 1 87 ? -7.625 6.090 -1.278 1.00 96.00 87 LEU A O 1
ATOM 700 N N . GLU A 1 88 ? -8.288 7.906 -2.403 1.00 95.50 88 GLU A N 1
ATOM 701 C CA . GLU A 1 88 ? -7.824 7.441 -3.718 1.00 95.50 88 GLU A CA 1
ATOM 702 C C . GLU A 1 88 ? -6.317 7.159 -3.727 1.00 95.50 88 GLU A C 1
ATOM 704 O O . GLU A 1 88 ? -5.869 6.158 -4.289 1.00 95.50 88 GLU A O 1
ATOM 709 N N . LYS A 1 89 ? -5.519 8.011 -3.066 1.00 97.06 89 LYS A N 1
ATOM 710 C CA . LYS A 1 89 ? -4.085 7.763 -2.884 1.00 97.06 89 LYS A CA 1
ATOM 711 C C . LYS A 1 89 ? -3.835 6.493 -2.067 1.00 97.06 89 LYS A C 1
ATOM 713 O O . LYS A 1 89 ? -2.995 5.697 -2.472 1.00 97.06 89 LYS A O 1
ATOM 718 N N . LEU A 1 90 ? -4.543 6.283 -0.954 1.00 97.62 90 LEU A N 1
ATOM 719 C CA . LEU A 1 90 ? -4.403 5.061 -0.150 1.00 97.62 90 LEU A CA 1
ATOM 720 C C . LEU A 1 90 ? -4.755 3.809 -0.951 1.00 97.62 90 LEU A C 1
ATOM 722 O O . LEU A 1 90 ? -3.990 2.851 -0.922 1.00 97.62 90 LEU A O 1
ATOM 726 N N . ILE A 1 91 ? -5.865 3.837 -1.694 1.00 96.81 91 ILE A N 1
ATOM 727 C CA . ILE A 1 91 ? -6.300 2.725 -2.547 1.00 96.81 91 ILE A CA 1
ATOM 728 C C . ILE A 1 91 ? -5.212 2.387 -3.558 1.00 96.81 91 ILE A C 1
ATOM 730 O O . ILE A 1 91 ? -4.814 1.229 -3.668 1.00 96.81 91 ILE A O 1
ATOM 734 N N . ARG A 1 92 ? -4.681 3.400 -4.250 1.00 97.50 92 ARG A N 1
ATOM 735 C CA . ARG A 1 92 ? -3.616 3.214 -5.237 1.00 97.50 92 ARG A CA 1
ATOM 736 C C . ARG A 1 92 ? -2.361 2.604 -4.614 1.00 97.50 92 ARG A C 1
ATOM 738 O O . ARG A 1 92 ? -1.859 1.617 -5.133 1.00 97.50 92 ARG A O 1
ATOM 745 N N . LEU A 1 93 ? -1.889 3.139 -3.488 1.00 98.06 93 LEU A N 1
ATOM 746 C CA . LEU A 1 93 ? -0.677 2.650 -2.822 1.00 98.06 93 LEU A CA 1
ATOM 747 C C . LEU A 1 93 ? -0.842 1.230 -2.263 1.00 98.06 93 LEU A C 1
ATOM 749 O O . LEU A 1 93 ? 0.023 0.391 -2.487 1.00 98.06 93 LEU A O 1
ATOM 753 N N . ALA A 1 94 ? -1.971 0.924 -1.623 1.00 97.50 94 ALA A N 1
ATOM 754 C CA . ALA A 1 94 ? -2.276 -0.426 -1.150 1.00 97.50 94 ALA A CA 1
ATOM 755 C C . ALA A 1 94 ? -2.419 -1.433 -2.306 1.00 97.50 94 ALA A C 1
ATOM 757 O O . ALA A 1 94 ? -1.984 -2.578 -2.196 1.00 97.50 94 ALA A O 1
ATOM 758 N N . THR A 1 95 ? -2.970 -1.000 -3.446 1.00 96.81 95 THR A N 1
ATOM 759 C CA . THR A 1 95 ? -3.038 -1.828 -4.661 1.00 96.81 95 THR A CA 1
ATOM 760 C C . THR A 1 95 ? -1.642 -2.166 -5.182 1.00 96.81 95 THR A C 1
ATOM 762 O O . THR A 1 95 ? -1.429 -3.290 -5.622 1.00 96.81 95 THR A O 1
ATOM 765 N N . ILE A 1 96 ? -0.678 -1.240 -5.100 1.00 97.31 96 ILE A N 1
ATOM 766 C CA . ILE A 1 96 ? 0.729 -1.510 -5.446 1.00 97.31 96 ILE A CA 1
ATOM 767 C C . ILE A 1 96 ? 1.335 -2.525 -4.468 1.00 97.31 96 ILE A C 1
ATOM 769 O O . ILE A 1 96 ? 1.928 -3.502 -4.914 1.00 97.31 96 ILE A O 1
ATOM 773 N N . MET A 1 97 ? 1.143 -2.331 -3.155 1.00 96.50 97 MET A N 1
ATOM 774 C CA . MET A 1 97 ? 1.670 -3.230 -2.112 1.00 96.50 97 MET A CA 1
ATOM 775 C C . MET A 1 97 ? 1.237 -4.687 -2.316 1.00 96.50 97 MET A C 1
ATOM 777 O O . MET A 1 97 ? 2.026 -5.592 -2.068 1.00 96.50 97 MET A O 1
ATOM 781 N N . ILE A 1 98 ? -0.003 -4.912 -2.760 1.00 94.25 98 ILE A N 1
ATOM 782 C CA . ILE A 1 98 ? -0.527 -6.254 -3.047 1.00 94.25 98 ILE A CA 1
ATOM 783 C C . ILE A 1 98 ? -0.103 -6.723 -4.438 1.00 94.25 98 ILE A C 1
ATOM 785 O O . ILE A 1 98 ? 0.392 -7.835 -4.594 1.00 94.25 98 ILE A O 1
ATOM 789 N N . GLY A 1 99 ? -0.309 -5.884 -5.451 1.00 94.31 99 GLY A N 1
ATOM 790 C CA . GLY A 1 99 ? -0.179 -6.277 -6.847 1.00 94.31 99 GLY A CA 1
ATOM 791 C C . GLY A 1 99 ? 1.254 -6.524 -7.303 1.00 94.31 99 GLY A C 1
ATOM 792 O O . GLY A 1 99 ? 1.455 -7.365 -8.170 1.00 94.31 99 GLY A O 1
ATOM 793 N N . LEU A 1 100 ? 2.234 -5.843 -6.701 1.00 95.94 100 LEU A N 1
ATOM 794 C CA . LEU A 1 100 ? 3.652 -6.050 -7.002 1.00 95.94 100 LEU A CA 1
ATOM 795 C C . LEU A 1 100 ? 4.363 -6.966 -5.997 1.00 95.94 100 LEU A C 1
ATOM 797 O O . LEU A 1 100 ? 5.556 -7.193 -6.137 1.00 95.94 100 LEU A O 1
ATOM 801 N N . ARG A 1 101 ? 3.668 -7.522 -4.994 1.00 90.38 101 ARG A N 1
ATOM 802 C CA . ARG A 1 101 ? 4.300 -8.255 -3.877 1.00 90.38 101 ARG A CA 1
ATOM 803 C C . ARG A 1 101 ? 5.212 -9.401 -4.298 1.00 90.38 101 ARG A C 1
ATOM 805 O O . ARG A 1 101 ? 6.211 -9.653 -3.637 1.00 90.38 101 ARG A O 1
ATOM 812 N N . TYR A 1 102 ? 4.852 -10.080 -5.377 1.00 90.75 102 TYR A N 1
ATOM 813 C CA . TYR A 1 102 ? 5.595 -11.214 -5.924 1.00 90.75 102 TYR A CA 1
ATOM 814 C C . TYR A 1 102 ? 6.104 -10.925 -7.338 1.00 90.75 102 TYR A C 1
ATOM 816 O O . TYR A 1 102 ? 6.416 -11.850 -8.081 1.00 90.75 102 TYR A O 1
ATOM 824 N N . HIS A 1 103 ? 6.124 -9.648 -7.727 1.00 94.12 103 HIS A N 1
ATOM 825 C CA . HIS A 1 103 ? 6.578 -9.238 -9.045 1.00 94.12 103 HIS A CA 1
ATOM 826 C C . HIS A 1 103 ? 8.094 -9.353 -9.120 1.00 94.12 103 HIS A C 1
ATOM 828 O O . HIS A 1 103 ? 8.803 -8.791 -8.287 1.00 94.12 103 HIS A O 1
ATOM 834 N N . THR A 1 104 ? 8.581 -10.054 -10.133 1.00 93.06 104 THR A N 1
ATOM 835 C CA . THR A 1 104 ? 10.002 -10.144 -10.452 1.00 93.06 104 THR A CA 1
ATOM 836 C C . THR A 1 104 ? 10.200 -9.742 -11.900 1.00 93.06 104 THR A C 1
ATOM 838 O O . THR A 1 104 ? 9.409 -10.100 -12.771 1.00 93.06 104 THR A O 1
ATOM 841 N N . GLU A 1 105 ? 11.258 -8.980 -12.150 1.00 93.88 105 GLU A N 1
ATOM 842 C CA . GLU A 1 105 ? 11.682 -8.650 -13.503 1.00 93.88 105 GLU A CA 1
ATOM 843 C C . GLU A 1 105 ? 13.025 -9.301 -13.807 1.00 93.88 105 GLU A C 1
ATOM 845 O O . GLU A 1 105 ? 13.843 -9.527 -12.914 1.00 93.88 105 GLU A O 1
ATOM 850 N N . LYS A 1 106 ? 13.226 -9.603 -15.085 1.00 91.81 106 LYS A N 1
ATOM 851 C CA . LYS A 1 106 ? 14.462 -10.133 -15.647 1.00 91.81 106 LYS A CA 1
ATOM 852 C C . LYS A 1 106 ? 15.313 -8.989 -16.216 1.00 91.81 106 LYS A C 1
ATOM 854 O O . LYS A 1 106 ? 14.741 -8.085 -16.838 1.00 91.81 106 LYS A O 1
ATOM 859 N N . PRO A 1 107 ? 16.648 -9.030 -16.071 1.00 91.81 107 PRO A N 1
ATOM 860 C CA . PRO A 1 107 ? 17.564 -8.095 -16.724 1.00 91.81 107 PRO A CA 1
ATOM 861 C C . PRO A 1 107 ? 17.428 -8.080 -18.252 1.00 91.81 107 PRO A C 1
ATOM 863 O O . PRO A 1 107 ? 17.058 -9.085 -18.856 1.00 91.81 107 PRO A O 1
ATOM 866 N N . TYR A 1 108 ? 17.812 -6.972 -18.896 1.00 90.88 108 TYR A N 1
ATOM 867 C CA . TYR A 1 108 ? 17.642 -6.789 -20.352 1.00 90.88 108 TYR A CA 1
ATOM 868 C C . TYR A 1 108 ? 18.406 -7.779 -21.246 1.00 90.88 108 TYR A C 1
ATOM 870 O O . TYR A 1 108 ? 18.147 -7.842 -22.444 1.00 90.88 108 TYR A O 1
ATOM 878 N N . TYR A 1 109 ? 19.402 -8.481 -20.707 1.00 90.12 109 TYR A N 1
ATOM 879 C CA . TYR A 1 109 ? 20.208 -9.452 -21.451 1.00 90.12 109 TYR A CA 1
ATOM 880 C C . TYR A 1 109 ? 19.643 -10.878 -21.389 1.00 90.12 109 TYR A C 1
ATOM 882 O O . TYR A 1 109 ? 20.254 -11.786 -21.945 1.00 90.12 109 TYR A O 1
ATOM 890 N N . GLU A 1 110 ? 18.507 -11.096 -20.720 1.00 91.75 110 GLU A N 1
ATOM 891 C CA . GLU A 1 110 ? 17.788 -12.372 -20.766 1.00 91.75 110 GLU A CA 1
ATOM 892 C C . GLU A 1 110 ? 16.782 -12.414 -21.928 1.00 91.75 110 GLU A C 1
ATOM 894 O O . GLU A 1 110 ? 16.091 -11.426 -22.194 1.00 91.75 110 GLU A O 1
ATOM 899 N N . ASP A 1 111 ? 16.648 -13.582 -22.567 1.00 85.12 111 ASP A N 1
ATOM 900 C CA . ASP A 1 111 ? 15.852 -13.792 -23.792 1.00 85.12 111 ASP A CA 1
ATOM 901 C C . ASP A 1 111 ? 14.360 -13.415 -23.650 1.00 85.12 111 ASP A C 1
ATOM 903 O O . ASP A 1 111 ? 13.731 -12.977 -24.611 1.00 85.12 111 ASP A O 1
ATOM 907 N N . ASP A 1 112 ? 13.786 -13.521 -22.445 1.00 86.62 112 ASP A N 1
ATOM 908 C CA . ASP A 1 112 ? 12.371 -13.196 -22.187 1.00 86.62 112 ASP A CA 1
ATOM 909 C C . ASP A 1 112 ? 12.141 -11.750 -21.704 1.00 86.62 112 ASP A C 1
ATOM 911 O O . ASP A 1 112 ? 11.006 -11.364 -21.403 1.00 86.62 112 ASP A O 1
ATOM 915 N N . SER A 1 113 ? 13.198 -10.944 -21.571 1.00 86.62 113 SER A N 1
ATOM 916 C CA . SER A 1 113 ? 13.122 -9.641 -20.897 1.00 86.62 113 SER A CA 1
ATOM 917 C C . SER A 1 113 ? 12.324 -8.583 -21.666 1.00 86.62 113 SER A C 1
ATOM 919 O O . SER A 1 113 ? 11.742 -7.693 -21.047 1.00 86.62 113 SER A O 1
ATOM 921 N N . GLU A 1 114 ? 12.242 -8.680 -22.995 1.00 84.31 114 GLU A N 1
ATOM 922 C CA . GLU A 1 114 ? 11.541 -7.697 -23.834 1.00 84.31 114 GLU A CA 1
ATOM 923 C C . GLU A 1 114 ? 10.011 -7.799 -23.735 1.00 84.31 114 GLU A C 1
ATOM 925 O O . GLU A 1 114 ? 9.313 -6.794 -23.872 1.00 84.31 114 GLU A O 1
ATOM 930 N N . ASN A 1 115 ? 9.482 -8.999 -23.472 1.00 87.75 115 ASN A N 1
ATOM 931 C CA . ASN A 1 115 ? 8.039 -9.272 -23.445 1.00 87.75 115 ASN A CA 1
ATOM 932 C C . ASN A 1 115 ? 7.453 -9.326 -22.027 1.00 87.75 115 ASN A C 1
ATOM 934 O O . ASN A 1 115 ? 6.253 -9.559 -21.862 1.00 87.75 115 ASN A O 1
ATOM 938 N N . GLN A 1 116 ? 8.282 -9.135 -21.000 1.00 92.19 116 GLN A N 1
ATOM 939 C CA . GLN A 1 116 ? 7.827 -9.181 -19.618 1.00 92.19 116 GLN A CA 1
ATOM 940 C C . GLN A 1 116 ? 6.947 -7.972 -19.269 1.00 92.19 116 GLN A C 1
ATOM 942 O O . GLN A 1 116 ? 7.139 -6.855 -19.759 1.00 92.19 116 GLN A O 1
ATOM 947 N N . GLU A 1 117 ? 6.009 -8.165 -18.345 1.00 93.88 117 GLU A N 1
ATOM 948 C CA . GLU A 1 117 ? 5.369 -7.032 -17.687 1.00 93.88 117 GLU A CA 1
ATOM 949 C C . GLU A 1 117 ? 6.369 -6.395 -16.709 1.00 93.88 117 GLU A C 1
ATOM 951 O O . GLU A 1 117 ? 6.844 -7.036 -15.779 1.00 93.88 117 GLU A O 1
ATOM 956 N N . THR A 1 118 ? 6.686 -5.115 -16.896 1.00 95.56 118 THR A N 1
ATOM 957 C CA . THR A 1 118 ? 7.465 -4.326 -15.925 1.00 95.56 118 THR A CA 1
ATOM 958 C C . THR A 1 118 ? 6.546 -3.655 -14.902 1.00 95.56 118 THR A C 1
ATOM 960 O O . THR A 1 118 ? 5.419 -3.298 -15.244 1.00 95.56 118 THR A O 1
ATOM 963 N N . CYS A 1 119 ? 7.029 -3.324 -13.705 1.00 96.38 119 CYS A N 1
ATOM 964 C CA . CYS A 1 119 ? 6.397 -2.482 -12.688 1.00 96.38 119 CYS A CA 1
ATOM 965 C C . CYS A 1 119 ? 5.872 -1.178 -13.293 1.00 96.38 119 CYS A C 1
ATOM 967 O O . CYS A 1 119 ? 4.798 -0.687 -12.942 1.00 96.38 119 CYS A O 1
ATOM 969 N N . SER A 1 120 ? 6.628 -0.613 -14.239 1.00 95.25 120 SER A N 1
ATOM 970 C CA . SER A 1 120 ? 6.235 0.566 -15.007 1.00 95.25 120 SER A CA 1
ATOM 971 C C . SER A 1 120 ? 4.985 0.306 -15.853 1.00 95.25 120 SER A C 1
ATOM 973 O O . SER A 1 120 ? 4.038 1.098 -15.792 1.00 95.25 120 SER A O 1
ATOM 975 N N . SER A 1 121 ? 4.972 -0.789 -16.620 1.00 95.75 121 SER A N 1
ATOM 976 C CA . SER A 1 121 ? 3.839 -1.174 -17.468 1.00 95.75 121 SER A CA 1
ATOM 977 C C . SER A 1 121 ? 2.625 -1.642 -16.659 1.00 95.75 121 SER A C 1
ATOM 979 O O . SER A 1 121 ? 1.528 -1.143 -16.904 1.00 95.75 121 SER A O 1
ATOM 981 N N . TRP A 1 122 ? 2.825 -2.456 -15.618 1.00 97.38 122 TRP A N 1
ATOM 982 C CA . TRP A 1 122 ? 1.804 -2.8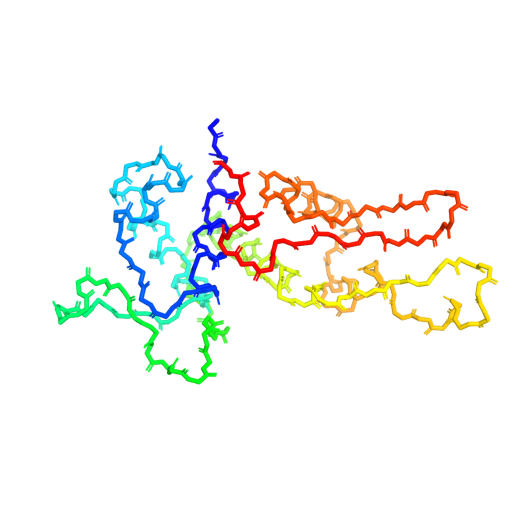69 -14.658 1.00 97.38 122 TRP A CA 1
ATOM 983 C C . TRP A 1 122 ? 1.117 -1.650 -14.036 1.00 97.38 122 TRP A C 1
ATOM 985 O O . TRP A 1 122 ? -0.110 -1.535 -14.060 1.00 97.38 122 TRP A O 1
ATOM 995 N N . TYR A 1 123 ? 1.900 -0.672 -13.557 1.00 97.62 123 TYR A N 1
ATOM 996 C CA . TYR A 1 123 ? 1.356 0.551 -12.963 1.00 97.62 123 TYR A CA 1
ATOM 997 C C . TYR A 1 123 ? 0.532 1.344 -13.981 1.00 97.62 123 TYR A C 1
ATOM 999 O O . TYR A 1 123 ? -0.555 1.820 -13.657 1.00 97.62 123 TYR A O 1
ATOM 1007 N N . LYS A 1 124 ? 1.029 1.491 -15.217 1.00 96.38 124 LYS A N 1
ATOM 1008 C CA . LYS A 1 124 ? 0.319 2.205 -16.289 1.00 96.38 124 LYS A CA 1
ATOM 1009 C C . LYS A 1 124 ? -0.998 1.511 -16.648 1.00 96.38 124 LYS A C 1
ATOM 1011 O O . LYS A 1 124 ? -1.999 2.192 -16.842 1.00 96.38 124 LYS A O 1
ATOM 1016 N N . ASN A 1 125 ? -1.009 0.181 -16.685 1.00 96.56 125 ASN A N 1
ATOM 1017 C CA . ASN A 1 125 ? -2.203 -0.613 -16.961 1.00 96.56 125 ASN A CA 1
ATOM 1018 C C . ASN A 1 125 ? -3.227 -0.509 -15.822 1.00 96.56 125 ASN A C 1
ATOM 1020 O O . ASN A 1 125 ? -4.423 -0.376 -16.079 1.00 96.56 125 ASN A O 1
ATOM 1024 N N . LYS A 1 126 ? -2.778 -0.523 -14.560 1.00 96.69 126 LYS A N 1
ATOM 1025 C CA . LYS A 1 126 ? -3.663 -0.381 -13.392 1.00 96.69 126 LYS A CA 1
ATOM 1026 C C . LYS A 1 126 ? -4.169 1.039 -13.168 1.00 96.69 126 LYS A C 1
ATOM 1028 O O . LYS A 1 126 ? -5.298 1.208 -12.713 1.00 96.69 126 LYS A O 1
ATOM 1033 N N . PHE A 1 127 ? -3.374 2.054 -13.498 1.00 96.38 127 PHE A N 1
ATOM 1034 C CA . PHE A 1 127 ? -3.695 3.462 -13.265 1.00 96.38 127 PHE A CA 1
ATOM 1035 C C . PHE A 1 127 ? -3.460 4.306 -14.530 1.00 96.38 127 PHE A C 1
ATOM 1037 O O . PHE A 1 127 ? -2.602 5.193 -14.527 1.00 96.38 127 PHE A O 1
ATOM 1044 N N . PRO A 1 128 ? -4.236 4.091 -15.611 1.00 95.56 128 PRO A N 1
ATOM 1045 C CA . PRO A 1 128 ? -3.974 4.702 -16.921 1.00 95.56 128 PRO A CA 1
ATOM 1046 C C . PRO A 1 128 ? -4.041 6.234 -16.914 1.00 95.56 128 PRO A C 1
ATOM 1048 O O . PRO A 1 128 ? -3.382 6.892 -17.715 1.00 95.56 128 PRO A O 1
ATOM 1051 N N . ASN A 1 129 ? -4.792 6.811 -15.973 1.00 95.06 129 ASN A N 1
ATOM 1052 C CA . ASN A 1 129 ? -4.968 8.258 -15.830 1.00 95.06 129 ASN A CA 1
ATOM 1053 C C . ASN A 1 129 ? -3.940 8.907 -14.886 1.00 95.06 129 ASN A C 1
ATOM 1055 O O . ASN A 1 129 ? -4.069 10.082 -14.540 1.00 95.06 129 ASN A O 1
ATOM 1059 N N . VAL A 1 130 ? -2.939 8.155 -14.421 1.00 95.69 130 VAL A N 1
ATOM 1060 C CA . VAL A 1 130 ? -1.949 8.631 -13.454 1.00 95.69 130 VAL A CA 1
ATOM 1061 C C . VAL A 1 130 ? -0.594 8.827 -14.130 1.00 95.69 130 VAL A C 1
ATOM 1063 O O . VAL A 1 130 ? -0.061 7.942 -14.789 1.00 95.69 130 VAL A O 1
ATOM 1066 N N . SER A 1 131 ? -0.018 10.020 -13.957 1.00 95.81 131 SER A N 1
ATOM 1067 C CA . SER A 1 131 ? 1.253 10.382 -14.594 1.00 95.81 131 SER A CA 1
ATOM 1068 C C . SER A 1 131 ? 2.452 9.591 -14.053 1.00 95.81 131 SER A C 1
ATOM 1070 O O . SER A 1 131 ? 2.492 9.226 -12.874 1.00 95.81 131 SER A O 1
ATOM 1072 N N . SER A 1 132 ? 3.509 9.462 -14.863 1.00 94.44 132 SER A N 1
ATOM 1073 C CA . SER A 1 132 ? 4.794 8.878 -14.441 1.00 94.44 132 SER A CA 1
ATOM 1074 C C . SER A 1 132 ? 5.411 9.592 -13.232 1.00 94.44 132 SER A C 1
ATOM 1076 O O . SER A 1 132 ? 6.028 8.954 -12.381 1.00 94.44 132 SER A O 1
ATOM 1078 N N . ARG A 1 133 ? 5.205 10.911 -13.104 1.00 96.25 133 ARG A N 1
ATOM 1079 C CA . ARG A 1 133 ? 5.658 11.683 -11.936 1.00 96.25 133 ARG A CA 1
ATOM 1080 C C . ARG A 1 133 ? 4.924 11.263 -10.662 1.00 96.25 133 ARG A C 1
ATOM 1082 O O . ARG A 1 133 ? 5.521 11.232 -9.589 1.00 96.25 133 ARG A O 1
ATOM 1089 N N . THR A 1 134 ? 3.632 10.957 -10.760 1.00 96.88 134 THR A N 1
ATOM 1090 C CA . THR A 1 134 ? 2.859 10.435 -9.627 1.00 96.88 134 THR A CA 1
ATOM 1091 C C . THR A 1 134 ? 3.316 9.027 -9.266 1.00 96.88 134 THR A C 1
ATOM 1093 O O . THR A 1 134 ? 3.521 8.775 -8.086 1.00 96.88 134 THR A O 1
ATOM 1096 N N . ARG A 1 135 ? 3.591 8.162 -10.254 1.00 97.00 135 ARG A N 1
ATOM 1097 C CA . ARG A 1 135 ? 4.185 6.837 -10.014 1.00 97.00 135 ARG A CA 1
ATOM 1098 C C . ARG A 1 135 ? 5.481 6.919 -9.212 1.00 97.00 135 ARG A C 1
ATOM 1100 O O . ARG A 1 135 ? 5.607 6.248 -8.198 1.00 97.00 135 ARG A O 1
ATOM 1107 N N . GLN A 1 136 ? 6.420 7.770 -9.631 1.00 96.25 136 GLN A N 1
ATOM 1108 C CA . GLN A 1 136 ? 7.678 7.973 -8.900 1.00 96.25 136 GLN A CA 1
ATOM 1109 C C . GLN A 1 136 ? 7.418 8.408 -7.451 1.00 96.25 136 GLN A C 1
ATOM 1111 O O . GLN A 1 136 ? 7.970 7.835 -6.523 1.00 96.25 136 GLN A O 1
ATOM 1116 N N . ARG A 1 137 ? 6.514 9.374 -7.237 1.00 96.56 137 ARG A N 1
ATOM 1117 C CA . ARG A 1 137 ? 6.135 9.824 -5.885 1.00 96.56 137 ARG A CA 1
ATOM 1118 C C . ARG A 1 137 ? 5.472 8.739 -5.043 1.00 96.56 137 ARG A C 1
ATOM 1120 O O . ARG A 1 137 ? 5.612 8.760 -3.826 1.00 96.56 137 ARG A O 1
ATOM 1127 N N . ASP A 1 138 ? 4.709 7.855 -5.669 1.00 97.75 138 ASP A N 1
ATOM 1128 C CA . ASP A 1 138 ? 4.063 6.740 -4.991 1.00 97.75 138 ASP A CA 1
ATOM 1129 C C . ASP A 1 138 ? 5.098 5.703 -4.535 1.00 97.75 138 ASP A C 1
ATOM 1131 O O . ASP A 1 138 ? 5.062 5.298 -3.376 1.00 97.75 138 ASP A O 1
ATOM 1135 N N . PHE A 1 139 ? 6.059 5.346 -5.395 1.00 97.25 139 PHE A N 1
ATOM 1136 C CA . PHE A 1 139 ? 7.171 4.459 -5.030 1.00 97.25 139 PHE A CA 1
ATOM 1137 C C . PHE A 1 139 ? 8.030 5.063 -3.911 1.00 97.25 139 PHE A C 1
ATOM 1139 O O . PHE A 1 139 ? 8.330 4.382 -2.936 1.00 97.25 139 PHE A O 1
ATOM 1146 N N . GLU A 1 140 ? 8.318 6.366 -3.964 1.00 96.56 140 GLU A N 1
ATOM 1147 C CA . GLU A 1 140 ? 9.016 7.069 -2.877 1.00 96.56 140 GLU A CA 1
ATOM 1148 C C . GLU A 1 140 ? 8.218 7.100 -1.562 1.00 96.56 140 GLU A C 1
ATOM 1150 O O . GLU A 1 140 ? 8.791 7.097 -0.473 1.00 96.56 140 GLU A O 1
ATOM 1155 N N . GLU A 1 141 ? 6.883 7.148 -1.615 1.00 97.06 141 GLU A N 1
ATOM 1156 C CA . GLU A 1 141 ? 6.057 7.077 -0.403 1.00 97.06 141 GLU A CA 1
ATOM 1157 C C . GLU A 1 141 ? 6.071 5.670 0.208 1.00 97.06 141 GLU A C 1
ATOM 1159 O O . GLU A 1 141 ? 6.087 5.555 1.435 1.00 97.06 141 GLU A O 1
ATOM 1164 N N . LEU A 1 142 ? 6.081 4.630 -0.630 1.00 97.19 142 LEU A N 1
ATOM 1165 C CA . LEU A 1 142 ? 6.155 3.222 -0.230 1.00 97.19 142 LEU A CA 1
ATOM 1166 C C . LEU A 1 142 ? 7.531 2.846 0.327 1.00 97.19 142 LEU A C 1
ATOM 1168 O O . LEU A 1 142 ? 7.610 2.178 1.357 1.00 97.19 142 LEU A O 1
ATOM 1172 N N . LYS A 1 143 ? 8.609 3.380 -0.252 1.00 95.94 143 LYS A N 1
ATOM 1173 C CA . LYS A 1 143 ? 9.979 3.197 0.242 1.00 95.94 143 LYS A CA 1
ATOM 1174 C C . LYS A 1 143 ? 10.145 3.613 1.710 1.00 95.94 143 LYS A C 1
ATOM 1176 O O . LYS A 1 143 ? 10.925 3.013 2.439 1.00 95.94 143 LYS A O 1
ATOM 1181 N N . LYS A 1 144 ? 9.361 4.590 2.189 1.00 94.44 144 LYS A N 1
ATOM 1182 C CA . LYS A 1 144 ? 9.354 5.028 3.606 1.00 94.44 144 LYS A CA 1
ATOM 1183 C C . LYS A 1 144 ? 8.875 3.958 4.589 1.00 94.44 144 LYS A C 1
ATOM 1185 O O . LYS A 1 144 ? 9.023 4.157 5.791 1.00 94.44 144 LYS A O 1
ATOM 1190 N N . ILE A 1 145 ? 8.236 2.904 4.093 1.00 94.81 145 ILE A N 1
ATOM 1191 C CA . ILE A 1 145 ? 7.778 1.750 4.868 1.00 94.81 145 ILE A CA 1
ATOM 1192 C C . ILE A 1 145 ? 8.367 0.448 4.314 1.00 94.81 145 ILE A C 1
ATOM 1194 O O . ILE A 1 145 ? 7.721 -0.586 4.387 1.00 94.81 145 ILE A O 1
ATOM 1198 N N . GLU A 1 146 ? 9.565 0.511 3.723 1.00 94.62 146 GLU A N 1
ATOM 1199 C CA . GLU A 1 146 ? 10.320 -0.650 3.217 1.00 94.62 146 GLU A CA 1
ATOM 1200 C C . GLU A 1 146 ? 9.677 -1.391 2.031 1.00 94.62 146 GLU A C 1
ATOM 1202 O O . GLU A 1 146 ? 10.116 -2.470 1.655 1.00 94.62 146 GLU A O 1
ATOM 1207 N N . TYR A 1 147 ? 8.676 -0.795 1.379 1.00 96.38 147 TYR A N 1
ATOM 1208 C CA . TYR A 1 147 ? 8.154 -1.280 0.102 1.00 96.38 147 TYR A CA 1
ATOM 1209 C C . TYR A 1 147 ? 8.940 -0.642 -1.047 1.00 96.38 147 TYR A C 1
ATOM 1211 O O . TYR A 1 147 ? 8.575 0.425 -1.550 1.00 96.38 147 TYR A O 1
ATOM 1219 N N . CYS A 1 148 ? 10.040 -1.275 -1.445 1.00 95.94 148 CYS A N 1
ATOM 1220 C CA . CYS A 1 148 ? 10.955 -0.739 -2.449 1.00 95.94 148 CYS A CA 1
ATOM 1221 C C . CYS A 1 148 ? 10.603 -1.220 -3.862 1.00 95.94 148 CYS A C 1
ATOM 1223 O O . CYS A 1 148 ? 10.505 -2.419 -4.110 1.00 95.94 148 CYS A O 1
ATOM 1225 N N . VAL A 1 149 ? 10.452 -0.265 -4.784 1.00 97.06 149 VAL A N 1
ATOM 1226 C CA . VAL A 1 149 ? 10.397 -0.486 -6.237 1.00 97.06 149 VAL A CA 1
ATOM 1227 C C . VAL A 1 149 ? 11.416 0.457 -6.869 1.00 97.06 149 VAL A C 1
ATOM 1229 O O . VAL A 1 149 ? 11.171 1.662 -6.963 1.00 97.06 149 VAL A O 1
ATOM 1232 N N . GLU A 1 150 ? 12.569 -0.069 -7.265 1.00 95.38 150 GLU A N 1
ATOM 1233 C CA . GLU A 1 150 ? 13.703 0.725 -7.750 1.00 95.38 150 GLU A CA 1
ATOM 1234 C C . GLU A 1 150 ? 14.126 0.262 -9.135 1.00 95.38 150 GLU A C 1
ATOM 1236 O O . GLU A 1 150 ? 14.178 -0.930 -9.395 1.00 95.38 150 GLU A O 1
ATOM 1241 N N . TYR A 1 151 ? 14.399 1.200 -10.038 1.00 94.81 151 TYR A N 1
ATOM 1242 C CA . TYR A 1 151 ? 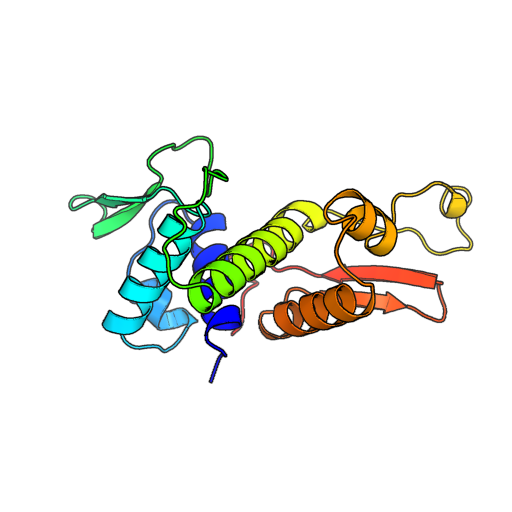14.866 0.860 -11.378 1.00 94.81 151 TYR A CA 1
ATOM 1243 C C . TYR A 1 151 ? 16.388 0.784 -11.390 1.00 94.81 151 TYR A C 1
ATOM 1245 O O . TYR A 1 151 ? 17.051 1.790 -11.118 1.00 94.81 151 TYR A O 1
ATOM 1253 N N . ASP A 1 152 ? 16.927 -0.376 -11.743 1.00 94.75 152 ASP A N 1
ATOM 1254 C CA . ASP A 1 152 ? 18.345 -0.543 -12.016 1.00 94.75 152 ASP A CA 1
ATOM 1255 C C . ASP A 1 152 ? 18.659 0.017 -13.412 1.00 94.75 152 ASP A C 1
ATOM 1257 O O . ASP A 1 152 ? 18.129 -0.438 -14.426 1.00 94.75 152 ASP A O 1
ATOM 1261 N N . LEU A 1 153 ? 19.509 1.045 -13.478 1.00 93.12 153 LEU A N 1
ATOM 1262 C CA . LEU A 1 153 ? 19.899 1.671 -14.745 1.00 93.12 153 LEU A CA 1
ATOM 1263 C C . LEU A 1 153 ? 20.890 0.825 -15.554 1.00 93.12 153 LEU A C 1
ATOM 1265 O O . LEU A 1 153 ? 20.939 0.974 -16.776 1.00 93.12 153 LEU A O 1
ATOM 1269 N N . TYR A 1 154 ? 21.694 -0.001 -14.884 1.00 93.25 154 TYR A N 1
ATOM 1270 C CA . TYR A 1 154 ? 22.715 -0.834 -15.507 1.00 93.25 154 TYR A CA 1
ATOM 1271 C C . TYR A 1 154 ? 22.071 -2.054 -16.166 1.00 93.25 154 TYR A C 1
ATOM 1273 O O . TYR A 1 154 ? 22.211 -2.253 -17.374 1.00 93.25 154 TYR A O 1
ATOM 1281 N N . ASP A 1 155 ? 21.273 -2.789 -15.396 1.00 92.94 155 ASP A N 1
ATOM 1282 C CA . ASP A 1 155 ? 20.606 -4.012 -15.851 1.00 92.94 155 ASP A CA 1
ATOM 1283 C C . ASP A 1 155 ? 19.190 -3.765 -16.413 1.00 92.94 155 ASP A C 1
ATOM 1285 O O . ASP A 1 155 ? 18.545 -4.685 -16.922 1.00 92.94 155 ASP A O 1
ATOM 1289 N N . LYS A 1 156 ? 18.714 -2.513 -16.377 1.00 92.88 156 LYS A N 1
ATOM 1290 C CA . LYS A 1 156 ? 17.476 -2.023 -17.014 1.00 92.88 156 LYS A CA 1
ATOM 1291 C C . LYS A 1 156 ? 16.199 -2.782 -16.620 1.00 92.88 156 LYS A C 1
ATOM 1293 O O . LYS A 1 156 ? 15.351 -3.048 -17.471 1.00 92.88 156 LYS A O 1
ATOM 1298 N N . TYR A 1 157 ? 16.034 -3.073 -15.335 1.00 93.69 157 TYR A N 1
ATOM 1299 C CA . TYR A 1 157 ? 14.830 -3.702 -14.783 1.00 93.69 157 TYR A CA 1
ATOM 1300 C C . TYR A 1 157 ? 14.478 -3.110 -13.415 1.00 93.69 157 TYR A C 1
ATOM 1302 O O . TYR A 1 157 ? 15.303 -2.439 -12.791 1.00 93.69 157 TYR A O 1
ATOM 1310 N N . TYR A 1 158 ? 13.247 -3.314 -12.943 1.00 95.69 158 TYR A N 1
ATOM 1311 C CA . TYR A 1 158 ? 12.886 -2.956 -11.574 1.00 95.69 158 TYR A CA 1
ATOM 1312 C C . TYR A 1 158 ? 13.216 -4.068 -10.580 1.00 95.69 158 TYR A C 1
ATOM 1314 O O . TYR A 1 158 ? 12.768 -5.206 -10.703 1.00 95.69 158 TYR A O 1
ATOM 1322 N N . LEU A 1 159 ? 13.905 -3.679 -9.515 1.00 95.69 159 LEU A N 1
ATOM 1323 C CA . LEU A 1 159 ? 14.037 -4.433 -8.283 1.00 95.69 159 LEU A CA 1
ATOM 1324 C C . LEU A 1 159 ? 12.827 -4.156 -7.388 1.00 95.69 159 LEU A C 1
ATOM 1326 O O . LEU A 1 159 ? 12.533 -3.002 -7.059 1.00 95.69 159 LEU A O 1
ATOM 1330 N N . VAL A 1 160 ? 12.150 -5.224 -6.970 1.00 96.44 160 VAL A N 1
ATOM 1331 C CA . VAL A 1 160 ? 11.045 -5.175 -6.010 1.00 96.44 160 VAL A CA 1
ATOM 1332 C C . VAL A 1 160 ? 11.468 -5.890 -4.734 1.00 96.44 160 VAL A C 1
ATOM 1334 O O . VAL A 1 160 ? 11.816 -7.066 -4.755 1.00 96.44 160 VAL A O 1
ATOM 1337 N N . SER A 1 161 ? 11.442 -5.171 -3.615 1.00 94.75 161 SER A N 1
ATOM 1338 C CA . SER A 1 161 ? 11.766 -5.712 -2.294 1.00 94.75 161 SER A CA 1
ATOM 1339 C C . SER A 1 161 ? 10.725 -5.232 -1.298 1.00 94.75 161 SER A C 1
ATOM 1341 O O . SER A 1 161 ? 10.744 -4.070 -0.888 1.00 94.75 161 SER A O 1
ATOM 1343 N N . PHE A 1 162 ? 9.758 -6.100 -0.999 1.00 94.62 162 PHE A N 1
ATOM 1344 C CA . PHE A 1 162 ? 8.644 -5.824 -0.092 1.00 94.62 162 PHE A CA 1
ATOM 1345 C C . PHE A 1 162 ? 8.749 -6.717 1.152 1.00 94.62 162 PHE A C 1
ATOM 1347 O O . PHE A 1 162 ? 9.165 -7.871 1.037 1.00 94.62 162 PHE A O 1
ATOM 1354 N N . PRO A 1 163 ? 8.307 -6.245 2.328 1.00 92.69 163 PRO A N 1
ATOM 1355 C CA . PRO A 1 163 ? 8.224 -7.073 3.526 1.00 92.69 163 PRO A CA 1
ATOM 1356 C C . PRO A 1 163 ? 7.180 -8.187 3.336 1.00 92.69 163 PRO A C 1
ATOM 1358 O O . PRO A 1 163 ? 6.038 -7.935 2.932 1.00 92.69 163 PRO A O 1
ATOM 1361 N N . MET A 1 164 ? 7.553 -9.438 3.627 1.00 87.44 164 MET A N 1
ATOM 1362 C CA . MET A 1 164 ? 6.661 -10.592 3.453 1.00 87.44 164 MET A CA 1
ATOM 1363 C C . MET A 1 164 ? 5.834 -10.888 4.700 1.00 87.44 164 MET A C 1
ATOM 1365 O O . MET A 1 164 ? 4.716 -11.386 4.578 1.00 87.44 164 MET A O 1
ATOM 1369 N N . GLY A 1 165 ? 6.328 -10.530 5.880 1.00 88.12 165 GLY A N 1
ATOM 1370 C CA . GLY A 1 165 ? 5.605 -10.669 7.139 1.00 88.12 165 GLY A CA 1
ATOM 1371 C C . GLY A 1 165 ? 5.809 -9.478 8.064 1.00 88.12 165 GLY A C 1
ATOM 1372 O O . GLY A 1 165 ? 6.288 -8.419 7.657 1.00 88.12 165 GLY A O 1
ATOM 1373 N N . LEU A 1 166 ? 5.431 -9.654 9.329 1.00 86.94 166 LEU A N 1
ATOM 1374 C CA . LEU A 1 166 ? 5.719 -8.669 10.373 1.00 86.94 166 LEU A CA 1
ATOM 1375 C C . LEU A 1 166 ? 7.193 -8.682 10.797 1.00 86.94 166 LEU A C 1
ATOM 1377 O O . LEU A 1 166 ? 7.716 -7.633 11.154 1.00 86.94 166 LEU A O 1
ATOM 1381 N N . ASP A 1 167 ? 7.867 -9.831 10.715 1.00 83.81 167 ASP A N 1
ATOM 1382 C CA . ASP A 1 167 ? 9.278 -9.972 11.114 1.00 83.81 167 ASP A CA 1
ATOM 1383 C C . ASP A 1 167 ? 10.235 -9.203 10.184 1.00 83.81 167 ASP A C 1
ATOM 1385 O O . ASP A 1 167 ? 11.285 -8.707 10.608 1.00 83.81 167 ASP A O 1
ATOM 1389 N N . ASP A 1 168 ? 9.829 -9.047 8.922 1.00 79.19 168 ASP A N 1
ATOM 1390 C CA . ASP A 1 168 ? 10.545 -8.270 7.909 1.00 79.19 168 ASP A CA 1
ATOM 1391 C C . ASP A 1 168 ? 10.201 -6.776 7.959 1.00 79.19 168 ASP A C 1
ATOM 1393 O O . ASP A 1 168 ? 10.794 -5.999 7.222 1.00 79.19 168 ASP A O 1
ATOM 1397 N N . PHE A 1 169 ? 9.231 -6.367 8.786 1.00 81.50 169 PHE A N 1
ATOM 1398 C CA . PHE A 1 169 ? 8.667 -5.021 8.763 1.00 81.50 169 PHE A CA 1
ATOM 1399 C C . PHE A 1 169 ? 9.248 -4.137 9.867 1.00 81.50 169 PHE A C 1
ATOM 1401 O O . PHE A 1 169 ? 8.825 -4.191 11.026 1.00 81.50 169 PHE A O 1
ATOM 1408 N N . ARG A 1 170 ? 10.228 -3.303 9.512 1.00 74.62 170 ARG A N 1
ATOM 1409 C CA . ARG A 1 170 ? 11.037 -2.520 10.453 1.00 74.62 170 ARG A CA 1
ATOM 1410 C C . ARG A 1 170 ? 10.827 -1.022 10.218 1.00 74.62 170 ARG A C 1
ATOM 1412 O O . ARG A 1 170 ? 11.474 -0.395 9.388 1.00 74.62 170 ARG A O 1
ATOM 1419 N N . ILE A 1 171 ? 9.922 -0.423 10.994 1.00 74.88 171 ILE A N 1
ATOM 1420 C CA . ILE A 1 171 ? 9.548 1.007 10.911 1.00 74.88 171 ILE A CA 1
ATOM 1421 C C . ILE A 1 171 ? 9.572 1.747 12.253 1.00 74.88 171 ILE A C 1
ATOM 1423 O O . ILE A 1 171 ? 9.565 1.107 13.330 1.00 74.88 171 ILE A O 1
#

pLDDT: mean 92.79, std 5.75, range [68.31, 98.06]

Organism: Alkaliphilus metalliredigens (strain QYMF) (NCBI:txid293826)

Secondary structure (DSSP, 8-state):
---HHHHHHHHHHHHHH-SEE-HHHHHHHH---HHHHHHHHHHHHHTTS--EEE-TTTSSEEESSSSSSS--PPP---S-HHHHHHHHHHHHHHHHHHHTTT-----TTSTTTTSSPPHHHHHHHH-TTS-HHHHHHHHHHHHTTT-EEEEETTTTEEEEE---SSTT---